Protein AF-A0A7S4PC38-F1 (afdb_monomer)

pLDDT: mean 86.16, std 15.21, range [41.81, 98.19]

Foldseek 3Di:
DDPDPPPPPPVVVVLVVVLVVLVVVLVVLVVVLVVLVVVLVVLVVVLVVCVVVVVVVVNVVSVVVNVVSVVSSVVSVVVSVVSVVVSVVSVVVVVVVVVVVVVVVVVVVVVVVVVVVVVVVVVVVD

Solvent-accessible surface area (backbone atoms only — not comparable to full-atom values): 6928 Å² total; per-residue (Å²): 144,80,96,67,90,75,86,65,76,46,66,67,56,54,52,53,48,52,54,50,51,52,55,49,50,52,52,49,44,52,52,50,37,54,49,44,54,50,50,47,56,51,50,54,53,51,35,54,51,32,54,76,72,67,37,62,73,57,30,58,51,50,52,54,51,45,53,52,43,51,52,49,42,50,49,38,53,52,49,48,54,51,54,52,50,53,52,49,55,52,52,48,51,54,51,51,52,50,49,53,55,51,50,54,52,49,52,53,50,51,52,53,50,50,59,47,50,55,51,54,54,54,66,74,75,107

Mean predicted aligned error: 9.72 Å

Nearest PDB structures (foldseek):
  6zw4-assembly1_E  TM=6.164E-01  e=4.174E+00  Nostoc punctiforme
  9eom-assembly1_A-2  TM=4.593E-01  e=2.845E+00  Synechocystis sp. PCC 6803
  6zvs-assembly1_A  TM=4.274E-01  e=2.845E+00  Nostoc punctiforme
  9eon-assembly1_A  TM=4.013E-01  e=3.446E+00  Synechocystis sp. PCC 6803

Sequence (126 aa):
MRIFGKKEQDIKEVAKQQGREIKKNEREIEREKMALQREERQLVIEIKKAAKEGQDKIVKTLAKQLVRVREQQNRMTSMKSQVQGVRNSMTLAASQQKMVQSMAGISKAMGKMNAQGEKEGFQRLS

Structure (mmCIF, N/CA/C/O backbone):
data_AF-A0A7S4PC38-F1
#
_entry.id   AF-A0A7S4PC38-F1
#
loop_
_atom_site.group_PDB
_atom_site.id
_atom_site.type_symbol
_atom_site.label_atom_id
_atom_site.label_alt_id
_atom_site.label_comp_id
_atom_site.label_asym_id
_atom_site.label_entity_id
_atom_site.label_seq_id
_atom_site.pdbx_PDB_ins_code
_atom_site.Cartn_x
_atom_site.Cartn_y
_atom_site.Cartn_z
_atom_site.occupancy
_atom_site.B_iso_or_equiv
_atom_site.auth_seq_id
_atom_site.auth_comp_id
_atom_site.auth_asym_id
_atom_site.auth_atom_id
_atom_site.pdbx_PDB_model_num
ATOM 1 N N . MET A 1 1 ? 0.241 -7.798 -51.936 1.00 49.44 1 MET A N 1
ATOM 2 C CA . MET A 1 1 ? 0.853 -8.525 -50.801 1.00 49.44 1 MET A CA 1
ATOM 3 C C . MET A 1 1 ? 1.977 -7.693 -50.185 1.00 49.44 1 MET A C 1
ATOM 5 O O . MET A 1 1 ? 3.070 -7.661 -50.727 1.00 49.44 1 MET A O 1
ATOM 9 N N . ARG A 1 2 ? 1.696 -6.979 -49.086 1.00 41.81 2 ARG A N 1
ATOM 10 C CA . ARG A 1 2 ? 2.672 -6.545 -48.062 1.00 41.81 2 ARG A CA 1
ATOM 11 C C . ARG A 1 2 ? 1.889 -6.018 -46.856 1.00 41.81 2 ARG A C 1
ATOM 13 O O . ARG A 1 2 ? 1.704 -4.827 -46.647 1.00 41.81 2 ARG A O 1
ATOM 20 N N . ILE A 1 3 ? 1.358 -6.970 -46.100 1.00 48.72 3 ILE A N 1
ATOM 21 C CA . ILE A 1 3 ? 0.690 -6.769 -44.814 1.00 48.72 3 ILE A CA 1
ATOM 22 C C . ILE A 1 3 ? 1.798 -6.580 -43.769 1.00 48.72 3 ILE A C 1
ATOM 24 O O . ILE A 1 3 ? 2.146 -7.514 -43.063 1.00 48.72 3 ILE A O 1
ATOM 28 N N . PHE A 1 4 ? 2.437 -5.409 -43.731 1.00 46.75 4 PHE A N 1
ATOM 29 C CA . PHE A 1 4 ? 3.473 -5.101 -42.726 1.00 46.75 4 PHE A CA 1
ATOM 30 C C . PHE A 1 4 ? 3.478 -3.626 -42.284 1.00 46.75 4 PHE A C 1
ATOM 32 O O . PHE A 1 4 ? 4.485 -3.124 -41.810 1.00 46.75 4 PHE A O 1
ATOM 39 N N . GLY A 1 5 ? 2.337 -2.935 -42.381 1.00 45.28 5 GLY A N 1
ATOM 40 C CA . GLY A 1 5 ? 2.175 -1.542 -41.927 1.00 45.28 5 GLY A CA 1
ATOM 41 C C . GLY A 1 5 ? 1.704 -1.366 -40.474 1.00 45.28 5 GLY A C 1
ATOM 42 O O . GLY A 1 5 ? 1.392 -0.253 -40.076 1.00 45.28 5 GL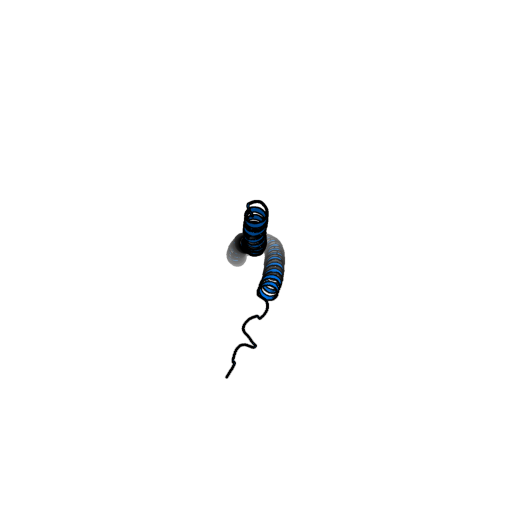Y A O 1
ATOM 43 N N . LYS A 1 6 ? 1.600 -2.445 -39.683 1.00 46.97 6 LYS A N 1
ATOM 44 C CA . LYS A 1 6 ? 1.124 -2.410 -38.279 1.00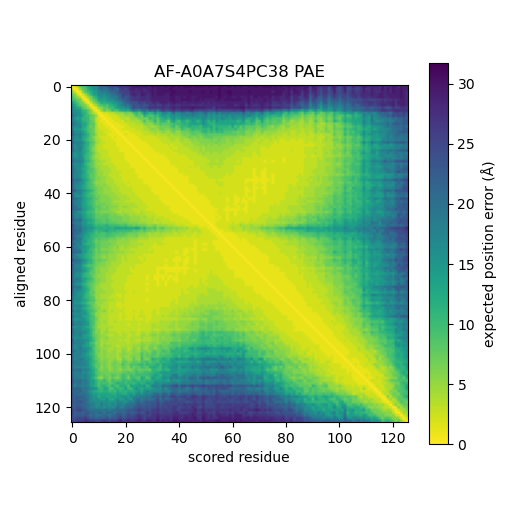 46.97 6 LYS A CA 1
ATOM 45 C C . LYS A 1 6 ? 2.101 -3.025 -37.265 1.00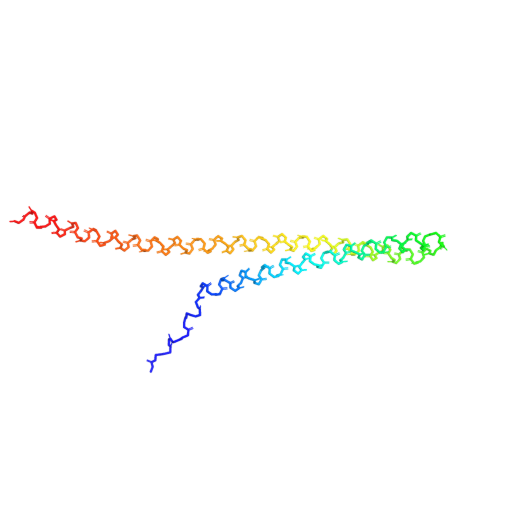 46.97 6 LYS A C 1
ATOM 47 O O . LYS A 1 6 ? 1.712 -3.300 -36.138 1.00 46.97 6 LYS A O 1
ATOM 52 N N . LYS A 1 7 ? 3.355 -3.295 -37.647 1.00 49.16 7 LYS A N 1
ATOM 53 C CA . LYS A 1 7 ? 4.267 -4.111 -36.817 1.00 49.16 7 LYS A CA 1
ATOM 54 C C . LYS A 1 7 ? 4.990 -3.349 -35.699 1.00 49.16 7 LYS A C 1
ATOM 56 O O . LYS A 1 7 ? 5.690 -3.968 -34.908 1.00 49.16 7 LYS A O 1
ATOM 61 N N . GLU A 1 8 ? 4.805 -2.039 -35.627 1.00 47.09 8 GLU A N 1
ATOM 62 C CA . GLU A 1 8 ? 5.551 -1.146 -34.745 1.00 47.09 8 GLU A CA 1
ATOM 63 C C . GLU A 1 8 ? 4.598 -0.067 -34.215 1.00 47.09 8 GLU A C 1
ATOM 65 O O . GLU A 1 8 ? 4.790 1.122 -34.429 1.00 47.09 8 GLU A O 1
ATOM 70 N N . GLN A 1 9 ? 3.512 -0.466 -33.538 1.00 48.59 9 GLN A N 1
ATOM 71 C CA . GLN A 1 9 ? 3.062 0.389 -32.437 1.00 48.59 9 GLN A CA 1
ATOM 72 C C . GLN A 1 9 ? 4.258 0.448 -31.487 1.00 48.59 9 GLN A C 1
ATOM 74 O O . GLN A 1 9 ? 4.640 -0.562 -30.896 1.00 48.59 9 GLN A O 1
ATOM 79 N N . ASP A 1 10 ? 4.934 1.590 -31.524 1.00 61.16 10 ASP A N 1
ATOM 80 C CA . ASP A 1 10 ? 6.275 1.835 -31.019 1.00 61.16 10 ASP A CA 1
ATOM 81 C C . ASP A 1 10 ? 6.424 1.226 -29.616 1.00 61.16 10 ASP A C 1
ATOM 83 O O . ASP A 1 10 ? 5.751 1.628 -28.668 1.00 61.16 10 ASP A O 1
ATOM 87 N N . ILE A 1 11 ? 7.288 0.218 -29.459 1.00 63.97 11 ILE A N 1
ATOM 88 C CA . ILE A 1 11 ? 7.520 -0.464 -28.169 1.00 63.97 11 ILE A CA 1
ATOM 89 C C . ILE A 1 11 ? 7.865 0.570 -27.079 1.00 63.97 11 ILE A C 1
ATOM 91 O O . ILE A 1 11 ? 7.549 0.384 -25.901 1.00 63.97 11 ILE A O 1
ATOM 95 N N . LYS A 1 12 ? 8.453 1.711 -27.472 1.00 72.06 12 LYS A N 1
ATOM 96 C CA . LYS A 1 12 ? 8.706 2.848 -26.583 1.00 72.06 12 LYS A CA 1
ATOM 97 C C . LYS A 1 12 ? 7.424 3.570 -26.167 1.00 72.06 12 LYS A C 1
ATOM 99 O O . LYS A 1 12 ? 7.342 4.010 -25.020 1.00 72.06 12 LYS A O 1
ATOM 104 N N . GLU A 1 13 ? 6.443 3.721 -27.051 1.00 75.38 13 GLU A N 1
ATOM 105 C CA . GLU A 1 13 ? 5.125 4.271 -26.718 1.00 75.38 13 GLU A CA 1
ATOM 106 C C . GLU A 1 13 ? 4.355 3.346 -25.781 1.00 75.38 13 GLU A C 1
ATOM 108 O O . GLU A 1 13 ? 3.854 3.821 -24.760 1.00 75.38 13 GLU A O 1
ATOM 113 N N . VAL A 1 14 ? 4.363 2.035 -26.044 1.00 75.06 14 VAL A N 1
ATOM 114 C CA . VAL A 1 14 ? 3.745 1.029 -25.165 1.00 75.06 14 VAL A CA 1
ATOM 115 C C . VAL A 1 14 ? 4.373 1.076 -23.767 1.00 75.06 14 VAL A C 1
ATOM 117 O O . VAL A 1 14 ? 3.657 1.199 -22.775 1.00 75.06 14 VAL A O 1
ATOM 120 N N . ALA A 1 15 ? 5.707 1.098 -23.666 1.00 78.50 15 ALA A N 1
ATOM 121 C CA . ALA A 1 15 ? 6.405 1.204 -22.381 1.00 78.50 15 ALA A CA 1
ATOM 122 C C . ALA A 1 15 ? 6.120 2.535 -21.650 1.00 78.50 15 ALA A C 1
ATOM 124 O O . ALA A 1 15 ? 5.950 2.566 -20.428 1.00 78.50 15 ALA A O 1
ATOM 125 N N . LYS A 1 16 ? 6.031 3.658 -22.380 1.00 83.12 16 LYS A N 1
ATOM 126 C CA . LYS A 1 16 ? 5.645 4.963 -21.809 1.00 83.12 16 LYS A CA 1
ATOM 127 C C . LYS A 1 16 ? 4.196 4.974 -21.325 1.00 83.12 16 LYS A C 1
ATOM 129 O O . LYS A 1 16 ? 3.899 5.631 -20.326 1.00 83.12 16 LYS A O 1
ATOM 134 N N . GLN A 1 17 ? 3.287 4.315 -22.037 1.00 85.44 17 GLN A N 1
ATOM 135 C CA . GLN A 1 17 ? 1.884 4.215 -21.653 1.00 85.44 17 GLN A CA 1
ATOM 136 C C . GLN A 1 17 ? 1.725 3.345 -20.405 1.00 85.44 17 GLN A C 1
ATOM 138 O O . GLN A 1 17 ? 1.189 3.830 -19.410 1.00 85.44 17 GLN A O 1
ATOM 143 N N . GLN A 1 18 ? 2.327 2.155 -20.389 1.00 83.81 18 GLN A N 1
ATOM 144 C CA . GLN A 1 18 ? 2.362 1.280 -19.214 1.00 83.81 18 GLN A CA 1
ATOM 145 C C . GLN A 1 18 ? 2.982 1.985 -17.999 1.00 83.81 18 GLN A C 1
ATOM 147 O O . GLN A 1 18 ? 2.453 1.919 -16.893 1.00 83.81 18 GLN A O 1
ATOM 152 N N . GLY A 1 19 ? 4.055 2.763 -18.189 1.00 86.94 19 GLY A N 1
ATOM 153 C CA . GLY A 1 19 ? 4.654 3.567 -17.116 1.00 86.94 19 GLY A CA 1
ATOM 154 C C . GLY A 1 19 ? 3.720 4.632 -16.537 1.00 86.94 19 GLY A C 1
ATOM 155 O O . GLY A 1 19 ? 3.788 4.932 -15.342 1.00 86.94 19 GLY A O 1
ATOM 156 N N . ARG A 1 20 ? 2.838 5.209 -17.359 1.00 90.88 20 ARG A N 1
ATOM 157 C CA . ARG A 1 20 ? 1.819 6.167 -16.908 1.00 90.88 20 ARG A CA 1
ATOM 158 C C . ARG A 1 20 ? 0.670 5.471 -16.186 1.00 90.88 20 ARG A C 1
ATOM 160 O O . ARG A 1 20 ? 0.241 5.976 -15.150 1.00 90.88 20 ARG A O 1
ATOM 167 N N . GLU A 1 21 ? 0.226 4.327 -16.691 1.00 90.88 21 GLU A N 1
ATOM 168 C CA . GLU A 1 21 ? -0.817 3.501 -16.075 1.00 90.88 21 GLU A CA 1
ATOM 169 C C . GLU A 1 21 ? -0.381 2.985 -14.702 1.00 90.88 21 GLU A C 1
ATOM 171 O O . GLU A 1 21 ? -1.082 3.210 -13.723 1.00 90.88 21 GLU A O 1
ATOM 176 N N . ILE A 1 22 ? 0.833 2.441 -14.578 1.00 92.31 22 ILE A N 1
ATOM 177 C CA . ILE A 1 22 ? 1.391 2.009 -13.288 1.00 92.31 22 ILE A CA 1
ATOM 178 C C . ILE A 1 22 ? 1.418 3.166 -12.281 1.00 92.31 22 ILE A C 1
ATOM 180 O O . ILE A 1 22 ? 0.943 3.017 -11.159 1.00 92.31 22 ILE A O 1
ATOM 184 N N . LYS A 1 23 ? 1.896 4.355 -12.676 1.00 92.00 23 LYS A N 1
ATOM 185 C CA . LYS A 1 23 ? 1.888 5.545 -11.801 1.00 92.00 23 LYS A CA 1
ATOM 186 C C . LYS A 1 23 ? 0.477 5.991 -11.413 1.00 92.00 23 LYS A C 1
ATOM 188 O O . LYS A 1 23 ? 0.283 6.540 -10.329 1.00 92.00 23 LYS A O 1
ATOM 193 N N . LYS A 1 24 ? -0.497 5.845 -12.314 1.00 94.88 24 LYS A N 1
ATOM 194 C CA . LYS A 1 24 ? -1.902 6.150 -12.030 1.00 94.88 24 LYS A CA 1
ATOM 195 C C . LYS A 1 24 ? -2.444 5.171 -10.986 1.00 94.88 24 LYS A C 1
ATOM 197 O O . LYS A 1 24 ? -2.964 5.638 -9.975 1.00 94.88 24 LYS A O 1
ATOM 202 N N . ASN A 1 25 ? -2.202 3.878 -11.173 1.00 93.06 25 ASN A N 1
ATOM 203 C CA . ASN A 1 25 ? -2.615 2.817 -10.258 1.00 93.06 25 ASN A CA 1
ATOM 204 C C . ASN A 1 25 ? -1.960 2.975 -8.874 1.00 93.06 25 ASN A C 1
ATOM 206 O O . ASN A 1 25 ? -2.651 2.889 -7.866 1.00 93.06 25 ASN A O 1
ATOM 210 N N . GLU A 1 26 ? -0.664 3.313 -8.799 1.00 93.44 26 GLU A N 1
ATOM 211 C CA . GLU A 1 26 ? 0.019 3.625 -7.527 1.00 93.44 26 GLU A CA 1
ATOM 212 C C . GLU A 1 26 ? -0.707 4.738 -6.749 1.00 93.44 26 GLU A C 1
ATOM 214 O O . GLU A 1 26 ? -0.908 4.630 -5.540 1.00 93.44 26 GLU A O 1
ATOM 219 N N . ARG A 1 27 ? -1.135 5.807 -7.436 1.00 95.19 27 ARG A N 1
ATOM 220 C CA . ARG A 1 27 ? -1.877 6.915 -6.809 1.00 95.19 27 ARG A CA 1
ATOM 221 C C . ARG A 1 27 ? -3.305 6.541 -6.433 1.00 95.19 27 ARG A C 1
ATOM 223 O O . ARG A 1 27 ? -3.856 7.124 -5.505 1.00 95.19 27 ARG A O 1
ATOM 230 N N . GLU A 1 28 ? -3.940 5.645 -7.176 1.00 96.00 28 GLU A N 1
ATOM 231 C CA . GLU A 1 28 ? -5.276 5.140 -6.849 1.00 96.00 28 GLU A CA 1
ATOM 232 C C . GLU A 1 28 ? -5.240 4.295 -5.580 1.00 96.00 28 GLU A C 1
ATOM 234 O O . GLU A 1 28 ? -5.994 4.597 -4.659 1.00 96.00 28 GLU A O 1
ATOM 239 N N . ILE A 1 29 ? -4.272 3.382 -5.465 1.00 96.19 29 ILE A N 1
ATOM 240 C CA . ILE A 1 29 ? -4.046 2.578 -4.254 1.00 96.19 29 ILE A CA 1
ATOM 241 C C . ILE A 1 29 ? -3.807 3.475 -3.032 1.00 96.19 29 ILE A C 1
ATOM 243 O O . ILE A 1 29 ? -4.384 3.255 -1.968 1.00 96.19 29 ILE A O 1
ATOM 247 N N . GLU A 1 30 ? -2.986 4.521 -3.166 1.00 95.19 30 GLU A N 1
ATOM 248 C CA . GLU A 1 30 ? -2.752 5.472 -2.071 1.00 95.19 30 GLU A CA 1
ATOM 249 C C . GLU A 1 30 ? -4.017 6.241 -1.674 1.00 95.19 30 GLU A C 1
ATOM 251 O O . GLU A 1 30 ? -4.294 6.419 -0.486 1.00 95.19 30 GLU A O 1
ATOM 256 N N . ARG A 1 31 ? -4.817 6.679 -2.653 1.00 97.38 31 ARG A N 1
ATOM 257 C CA . ARG A 1 31 ? -6.090 7.361 -2.385 1.00 97.38 31 ARG A CA 1
ATOM 258 C C . ARG A 1 31 ? -7.082 6.447 -1.674 1.00 97.38 31 ARG A C 1
ATOM 260 O O . ARG A 1 31 ? -7.707 6.882 -0.709 1.00 97.38 31 ARG A O 1
ATOM 267 N N . GLU A 1 32 ? -7.186 5.196 -2.104 1.00 96.88 32 GLU A N 1
ATOM 268 C CA . GLU A 1 32 ? -8.057 4.198 -1.486 1.00 96.88 32 GLU A CA 1
ATOM 269 C C . GLU A 1 32 ? -7.607 3.866 -0.058 1.00 96.88 32 GLU A C 1
ATOM 271 O O . GLU A 1 32 ? -8.412 3.903 0.872 1.00 96.88 32 GLU A O 1
ATOM 276 N N . LYS A 1 33 ? -6.301 3.677 0.166 1.00 96.88 33 LYS A N 1
ATOM 277 C CA . LYS A 1 33 ? -5.744 3.500 1.514 1.00 96.88 33 LYS A CA 1
ATOM 278 C C . LYS A 1 33 ? -6.076 4.680 2.432 1.00 96.88 33 LYS A C 1
ATOM 280 O O . LYS A 1 33 ? -6.470 4.469 3.577 1.00 96.88 33 LYS A O 1
ATOM 285 N N . MET A 1 34 ? -5.950 5.918 1.949 1.00 97.38 34 MET A N 1
ATOM 286 C CA . MET A 1 34 ? -6.319 7.105 2.730 1.00 97.38 34 MET A CA 1
ATOM 287 C C . MET A 1 34 ? -7.819 7.161 3.048 1.00 97.38 34 MET A C 1
ATOM 289 O O . MET A 1 34 ? -8.190 7.625 4.129 1.00 97.38 34 MET A O 1
ATOM 293 N N . ALA A 1 35 ? -8.682 6.702 2.138 1.00 97.75 35 ALA A N 1
ATOM 294 C CA . ALA A 1 35 ? -10.117 6.598 2.387 1.00 97.75 35 ALA A CA 1
ATOM 295 C C . ALA A 1 35 ? -10.414 5.568 3.490 1.00 97.75 35 ALA A C 1
ATOM 297 O O . ALA A 1 35 ? -11.085 5.903 4.465 1.00 97.75 35 ALA A O 1
ATOM 298 N N . LEU A 1 3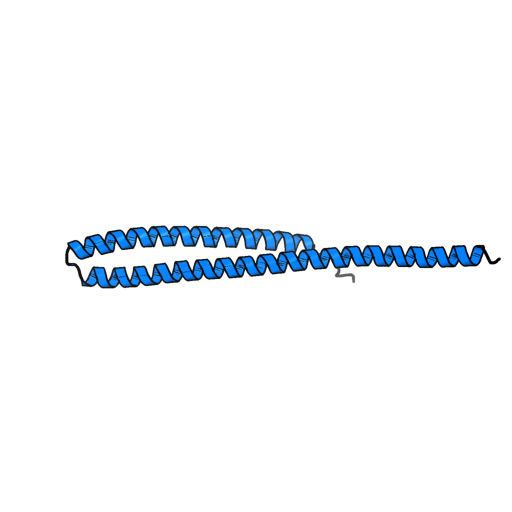6 ? -9.805 4.380 3.416 1.00 98.00 36 LEU A N 1
ATOM 299 C CA . LEU A 1 36 ? -9.926 3.337 4.442 1.00 98.00 36 LEU A CA 1
ATOM 300 C C . LEU A 1 36 ? -9.406 3.793 5.815 1.00 98.00 36 LEU A C 1
ATOM 302 O O . LEU A 1 36 ? -9.972 3.439 6.845 1.00 98.00 36 LEU A O 1
ATOM 306 N N . GLN A 1 37 ? -8.357 4.617 5.861 1.00 97.38 37 GLN A N 1
ATOM 307 C CA . GLN A 1 37 ? -7.871 5.213 7.113 1.00 97.38 37 GLN A CA 1
ATOM 308 C C . GLN A 1 37 ? -8.856 6.218 7.721 1.00 97.38 37 GLN A C 1
ATOM 310 O O . GLN A 1 37 ? -8.914 6.373 8.942 1.00 97.38 37 GLN A O 1
ATOM 315 N N . ARG A 1 38 ? -9.613 6.946 6.891 1.00 97.94 38 ARG A N 1
ATOM 316 C CA . ARG A 1 38 ? -10.684 7.834 7.372 1.00 97.94 38 ARG A CA 1
ATOM 317 C C . ARG A 1 38 ? -11.847 7.014 7.921 1.00 97.94 38 ARG A C 1
ATOM 319 O O . ARG A 1 38 ? -12.320 7.330 9.009 1.00 97.94 38 ARG A O 1
ATOM 326 N N . GLU A 1 39 ? -12.241 5.956 7.215 1.00 97.50 39 GLU A N 1
ATOM 327 C CA . GLU A 1 39 ? -13.272 5.020 7.674 1.00 97.50 39 GLU A CA 1
ATOM 328 C C . GLU A 1 39 ? -12.879 4.364 9.003 1.00 97.50 39 GLU A C 1
ATOM 330 O O . GLU A 1 39 ? -13.676 4.351 9.935 1.00 97.50 39 GLU A O 1
ATOM 335 N N . GLU A 1 40 ? -11.628 3.915 9.151 1.00 97.69 40 GLU A N 1
ATOM 336 C CA . GLU A 1 40 ? -11.127 3.360 10.413 1.00 97.69 40 GLU A CA 1
ATOM 337 C C . GLU A 1 40 ? -11.305 4.342 11.578 1.00 97.69 40 GLU A C 1
ATOM 339 O O . GLU A 1 40 ? -11.806 3.969 12.640 1.00 97.69 40 GLU A O 1
ATOM 344 N N . ARG A 1 41 ? -10.919 5.610 11.386 1.00 97.88 41 ARG A N 1
ATOM 345 C CA . ARG A 1 41 ? -11.072 6.641 12.423 1.00 97.88 41 ARG A CA 1
ATOM 346 C C . ARG A 1 41 ? -12.536 6.851 12.799 1.00 97.88 41 ARG A C 1
ATOM 348 O O . ARG A 1 41 ? -12.834 6.968 13.986 1.00 97.88 41 ARG A O 1
ATOM 355 N N . GLN A 1 42 ? -13.427 6.867 11.812 1.00 97.50 42 GLN A N 1
ATOM 356 C CA . GLN A 1 42 ? -14.861 7.019 12.036 1.00 97.50 42 GLN A CA 1
ATOM 357 C C . GLN A 1 42 ? -15.438 5.824 12.812 1.00 97.50 42 GLN A C 1
ATOM 359 O O . GLN A 1 42 ? -16.089 6.015 13.838 1.00 97.50 42 GLN A O 1
ATOM 364 N N . LEU A 1 43 ? -15.096 4.597 12.408 1.00 97.81 43 LEU A N 1
ATOM 365 C CA . LEU A 1 43 ? -15.503 3.374 13.103 1.00 97.81 43 LEU A CA 1
ATOM 366 C C . LEU A 1 43 ? -15.029 3.352 14.558 1.00 97.81 43 LEU A C 1
ATOM 368 O O . LEU A 1 43 ? -15.781 2.962 15.444 1.00 97.81 43 LEU A O 1
ATOM 372 N N . VAL A 1 44 ? -13.805 3.808 14.845 1.00 97.75 44 VAL A N 1
ATOM 373 C CA . VAL A 1 44 ? -13.303 3.896 16.227 1.00 97.75 44 VAL A CA 1
ATOM 374 C C . VAL A 1 44 ? -14.142 4.857 17.075 1.00 97.75 44 VAL A C 1
ATOM 376 O O . VAL A 1 44 ? -14.402 4.566 18.245 1.00 97.75 44 VAL A O 1
ATOM 379 N N . ILE A 1 45 ? -14.567 5.993 16.517 1.00 98.00 45 ILE A N 1
ATO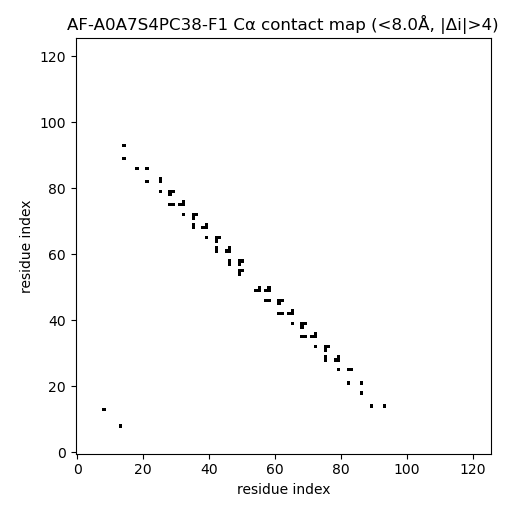M 380 C CA . ILE A 1 45 ? -15.430 6.955 17.218 1.00 98.00 45 ILE A CA 1
ATOM 381 C C . ILE A 1 45 ? -16.798 6.325 17.504 1.00 98.00 45 ILE A C 1
ATOM 383 O O . ILE A 1 45 ? -17.275 6.383 18.638 1.00 98.00 45 ILE A O 1
ATOM 387 N N . GLU A 1 46 ? -17.397 5.678 16.508 1.00 96.69 46 GLU A N 1
ATOM 388 C CA . GLU A 1 46 ? -18.705 5.028 16.632 1.00 96.69 46 GLU A CA 1
ATOM 389 C C . GLU A 1 46 ? -18.686 3.868 17.627 1.00 96.69 46 GLU A C 1
ATOM 391 O O . GLU A 1 46 ? -19.564 3.785 18.483 1.00 96.69 46 GLU A O 1
ATOM 396 N N . ILE A 1 47 ? -17.642 3.032 17.602 1.00 97.56 47 ILE A N 1
ATOM 397 C CA . ILE A 1 47 ? -17.440 1.953 18.580 1.00 97.56 47 ILE A CA 1
ATOM 398 C C . ILE A 1 47 ? -17.372 2.524 19.997 1.00 97.56 47 ILE A C 1
ATOM 400 O O . ILE A 1 47 ? -18.035 2.011 20.898 1.00 97.56 47 ILE A O 1
ATOM 404 N N . LYS A 1 48 ? -16.601 3.599 20.211 1.00 97.31 48 LYS A N 1
ATOM 405 C CA . LYS A 1 48 ? -16.493 4.247 21.528 1.00 97.31 48 LYS A CA 1
ATOM 406 C C . LYS A 1 48 ? -17.830 4.817 21.995 1.00 97.31 48 LYS A C 1
ATOM 408 O O . LYS A 1 48 ? -18.128 4.745 23.185 1.00 97.31 48 LYS A O 1
ATOM 413 N N . LYS A 1 49 ? -18.620 5.389 21.084 1.00 97.56 49 LYS A N 1
ATOM 414 C CA . LYS A 1 49 ? -19.955 5.913 21.391 1.00 97.56 49 LYS A CA 1
ATOM 415 C C . LYS A 1 49 ? -20.916 4.782 21.773 1.00 97.56 49 LYS A C 1
ATOM 417 O O . LYS A 1 49 ? -21.465 4.812 22.868 1.00 97.56 49 LYS A O 1
ATOM 422 N N . ALA A 1 50 ? -21.029 3.751 20.937 1.00 95.88 50 ALA A N 1
ATOM 423 C CA . ALA A 1 50 ? -21.896 2.599 21.182 1.00 95.88 50 ALA A CA 1
ATOM 424 C C . ALA A 1 50 ? -21.523 1.844 22.472 1.00 95.88 50 ALA A C 1
ATOM 426 O O . ALA A 1 50 ? -22.403 1.371 23.188 1.00 95.88 50 ALA A O 1
ATOM 427 N N . ALA A 1 51 ? -20.228 1.775 22.804 1.00 96.44 51 ALA A N 1
ATOM 428 C CA . ALA A 1 51 ? -19.756 1.177 24.051 1.00 96.44 51 ALA A CA 1
ATOM 429 C C . ALA A 1 51 ? -20.196 1.972 25.290 1.00 96.44 51 ALA A C 1
ATOM 431 O O . ALA A 1 51 ? -20.608 1.375 26.279 1.00 96.44 51 ALA A O 1
ATOM 432 N N . LYS A 1 52 ? -20.163 3.313 25.238 1.00 96.94 52 LYS A N 1
ATOM 433 C CA . LYS A 1 52 ? -20.676 4.166 26.327 1.00 96.94 52 LYS A CA 1
ATOM 434 C C . LYS A 1 52 ? -22.187 4.027 26.517 1.00 96.94 52 LYS A C 1
ATOM 436 O O . LYS A 1 52 ? -22.668 4.149 27.635 1.00 96.94 52 LYS A O 1
ATOM 441 N N . GLU A 1 53 ? -22.913 3.771 25.434 1.00 96.12 53 GLU A N 1
ATOM 442 C CA . GLU A 1 53 ? -24.365 3.560 25.434 1.00 96.12 53 GLU A CA 1
ATOM 443 C C . GLU A 1 53 ? -24.765 2.118 25.812 1.00 96.12 53 GLU A C 1
ATOM 445 O O . GLU A 1 53 ? -25.953 1.808 25.849 1.00 96.12 53 GLU A O 1
ATOM 450 N N . GLY A 1 54 ? -23.804 1.221 26.082 1.00 94.88 54 GLY A N 1
ATOM 451 C CA . GLY A 1 54 ? -24.068 -0.174 26.466 1.00 94.88 54 GLY A CA 1
ATOM 452 C C . GLY A 1 54 ? -24.609 -1.054 25.331 1.00 94.88 54 GLY A C 1
ATOM 453 O O . GLY A 1 54 ? -25.211 -2.100 25.572 1.00 94.88 54 GLY A O 1
ATOM 454 N N . GLN A 1 55 ? -24.428 -0.645 24.072 1.00 95.56 55 GLN A N 1
ATOM 455 C CA . GLN A 1 55 ? -24.974 -1.338 22.902 1.00 95.56 55 GLN A CA 1
ATOM 456 C C . GLN A 1 55 ? -24.040 -2.455 22.401 1.00 95.56 55 GLN A C 1
ATOM 458 O O . GLN A 1 55 ? -23.513 -2.413 21.286 1.00 95.56 55 GLN A O 1
ATOM 463 N N . ASP A 1 56 ? -23.863 -3.508 23.200 1.00 94.69 56 ASP A N 1
ATOM 464 C CA . ASP A 1 56 ? -22.878 -4.577 22.958 1.00 94.69 56 ASP A CA 1
ATOM 465 C C . ASP A 1 56 ? -22.996 -5.277 21.594 1.00 94.69 56 ASP A C 1
ATOM 467 O O . ASP A 1 56 ? -21.991 -5.643 20.977 1.00 94.69 56 ASP A O 1
ATOM 471 N N . LYS A 1 57 ? -24.219 -5.472 21.084 1.00 96.12 57 LYS A N 1
ATOM 472 C CA . LYS A 1 57 ? -24.437 -6.080 19.756 1.00 96.12 57 LYS A CA 1
ATOM 473 C C . LYS A 1 57 ? -23.889 -5.197 18.627 1.00 96.12 57 LYS A C 1
ATOM 475 O O . LYS A 1 57 ? -23.319 -5.716 17.663 1.00 96.12 57 LYS A O 1
ATOM 480 N N . ILE A 1 58 ? -24.033 -3.880 18.762 1.00 95.06 58 ILE A N 1
ATOM 481 C CA . ILE A 1 58 ? -23.548 -2.896 17.789 1.00 95.06 58 ILE A CA 1
ATOM 482 C C . ILE A 1 58 ? -22.025 -2.819 17.871 1.00 95.06 58 ILE A C 1
ATOM 484 O O . ILE A 1 58 ? -21.356 -2.968 16.850 1.00 95.06 58 ILE A O 1
ATOM 488 N N . VAL A 1 59 ? -21.471 -2.736 19.085 1.00 97.31 59 VAL A N 1
ATOM 489 C CA . VAL A 1 59 ? -20.019 -2.761 19.323 1.00 97.31 59 VAL A CA 1
ATOM 490 C C . VAL A 1 59 ? -19.369 -3.986 18.676 1.00 97.31 59 VAL A C 1
ATOM 492 O O . VAL A 1 59 ? -18.397 -3.843 17.936 1.00 97.31 59 VAL A O 1
ATOM 495 N N . LYS A 1 60 ? -19.926 -5.189 18.876 1.00 97.31 60 LYS A N 1
ATOM 496 C CA . LYS A 1 60 ? -19.408 -6.428 18.263 1.00 97.31 60 LYS A CA 1
ATOM 497 C C . LYS A 1 60 ? -19.425 -6.388 16.734 1.00 97.31 60 LYS A C 1
ATOM 499 O O . LYS A 1 60 ? -18.517 -6.927 16.101 1.00 97.31 60 LYS A O 1
ATOM 504 N N . THR A 1 61 ? -20.445 -5.784 16.134 1.00 97.56 61 THR A N 1
ATOM 505 C CA . THR A 1 61 ? -20.574 -5.699 14.672 1.00 97.56 61 THR A CA 1
ATOM 506 C C . THR A 1 61 ? -19.581 -4.696 14.091 1.00 97.56 61 THR A C 1
ATOM 508 O O . THR A 1 61 ? -18.821 -5.042 13.185 1.00 97.56 61 THR A O 1
ATOM 511 N N . LEU A 1 62 ? -19.504 -3.498 14.674 1.00 97.00 62 LEU A N 1
ATOM 512 C CA . LEU A 1 62 ? -18.566 -2.456 14.259 1.00 97.00 62 LEU A CA 1
ATOM 513 C C . LEU A 1 62 ? -17.106 -2.875 14.482 1.00 97.00 62 LEU A C 1
ATOM 515 O O . LEU A 1 62 ? -16.255 -2.621 13.636 1.00 97.00 62 LEU A O 1
ATOM 519 N N . ALA A 1 63 ? -16.805 -3.595 15.567 1.00 97.25 63 ALA A N 1
ATOM 520 C CA . ALA A 1 63 ? -15.465 -4.126 15.816 1.00 97.25 63 ALA A CA 1
ATOM 521 C C . ALA A 1 63 ? -15.023 -5.126 14.732 1.00 97.25 63 ALA A C 1
ATOM 523 O O . ALA A 1 63 ? -13.875 -5.093 14.289 1.00 97.25 63 ALA A O 1
ATOM 524 N N . LYS A 1 64 ? -15.932 -5.984 14.246 1.00 98.00 64 LYS A N 1
ATOM 525 C CA . LYS A 1 64 ? -15.642 -6.871 13.106 1.00 98.00 64 LYS A CA 1
ATOM 526 C C . LYS A 1 64 ? -15.374 -6.074 11.830 1.00 98.00 64 LYS A C 1
ATOM 528 O O . LYS A 1 64 ? -14.462 -6.423 11.083 1.00 98.00 64 LYS A O 1
ATOM 533 N N . GLN A 1 65 ? -16.142 -5.014 11.580 1.00 97.62 65 GLN A N 1
ATOM 534 C CA . GLN A 1 65 ? -15.907 -4.126 10.439 1.00 97.62 65 GLN A CA 1
ATOM 535 C C . GLN A 1 65 ? -14.543 -3.432 10.542 1.00 97.62 65 GLN A C 1
ATOM 537 O O . GLN A 1 65 ? -13.790 -3.435 9.572 1.00 97.62 65 GLN A O 1
ATOM 542 N N . LEU A 1 66 ? -14.173 -2.943 11.728 1.00 98.00 66 LEU A N 1
ATOM 543 C CA . LEU A 1 66 ? -12.874 -2.322 11.988 1.00 98.00 66 LEU A CA 1
ATOM 544 C C . LEU A 1 66 ? -11.705 -3.250 11.624 1.00 98.00 66 LEU A C 1
ATOM 546 O O . LEU A 1 66 ? -10.761 -2.823 10.960 1.00 98.00 66 LEU A O 1
ATOM 550 N N . VAL A 1 67 ? -11.770 -4.526 12.023 1.00 98.06 67 VAL A N 1
ATOM 551 C CA . VAL A 1 67 ? -10.735 -5.516 11.678 1.00 98.06 67 VAL A CA 1
ATOM 552 C C . VAL A 1 67 ? -10.635 -5.700 10.162 1.00 98.06 67 VAL A C 1
ATOM 554 O O . VAL A 1 67 ? -9.534 -5.660 9.616 1.00 98.06 67 VAL A O 1
ATOM 557 N N . ARG A 1 68 ? -11.768 -5.810 9.456 1.00 98.06 68 ARG A N 1
ATOM 558 C CA . ARG A 1 68 ? -11.781 -5.935 7.987 1.00 98.06 68 ARG A CA 1
ATOM 559 C C . ARG A 1 68 ? -11.164 -4.722 7.293 1.00 98.06 68 ARG A C 1
ATOM 561 O O . ARG A 1 68 ? -10.394 -4.903 6.351 1.00 98.06 68 ARG A O 1
ATOM 568 N N . VAL A 1 69 ? -11.458 -3.508 7.765 1.00 98.19 69 VAL A N 1
ATOM 569 C CA . VAL A 1 69 ? -10.872 -2.268 7.227 1.00 98.19 69 VAL A CA 1
ATOM 570 C C . VAL A 1 69 ? -9.356 -2.257 7.432 1.00 98.19 69 VAL A C 1
ATOM 572 O O . VAL A 1 69 ? -8.612 -1.957 6.500 1.00 98.19 69 VAL A O 1
ATOM 575 N N . ARG A 1 70 ? -8.863 -2.667 8.607 1.00 97.88 70 ARG A N 1
ATOM 576 C CA . ARG A 1 70 ? -7.415 -2.792 8.865 1.00 97.88 70 ARG A CA 1
ATOM 577 C C . ARG A 1 70 ? -6.743 -3.803 7.943 1.00 97.88 70 ARG A C 1
ATOM 579 O O . ARG A 1 70 ? -5.689 -3.521 7.377 1.00 97.88 70 ARG A O 1
ATOM 586 N N . GLU A 1 71 ? -7.363 -4.960 7.734 1.00 98.00 71 GLU A N 1
ATOM 587 C CA . GLU A 1 71 ? -6.864 -5.937 6.765 1.00 98.00 71 GLU A CA 1
ATOM 588 C C . GLU A 1 71 ? -6.850 -5.379 5.338 1.00 98.00 71 GLU A C 1
ATOM 590 O O . GLU A 1 71 ? -5.904 -5.626 4.594 1.00 98.00 7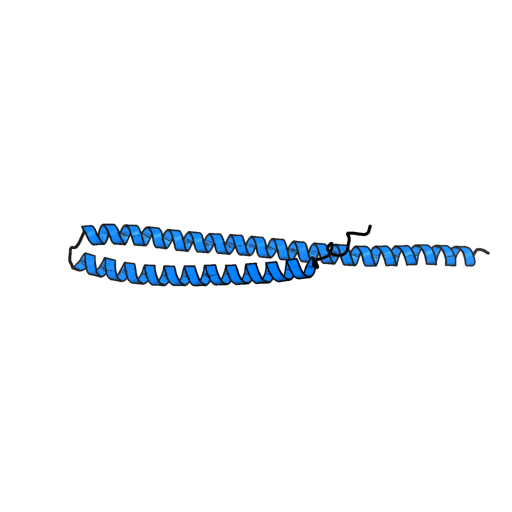1 GLU A O 1
ATOM 595 N N . GLN A 1 72 ? -7.874 -4.618 4.936 1.00 97.62 72 GLN A N 1
ATOM 596 C CA . GLN A 1 72 ? -7.901 -3.957 3.629 1.00 97.62 72 GLN A CA 1
ATOM 597 C C . GLN A 1 72 ? -6.777 -2.923 3.493 1.00 97.62 72 GLN A C 1
ATOM 599 O O . GLN A 1 72 ? -6.095 -2.922 2.472 1.00 97.62 72 GLN A O 1
ATOM 604 N N . GLN A 1 73 ? -6.494 -2.116 4.521 1.00 97.50 73 GLN A N 1
ATOM 605 C CA . GLN A 1 73 ? -5.345 -1.198 4.510 1.00 97.50 73 GLN A CA 1
ATOM 606 C C . GLN A 1 73 ? -4.004 -1.935 4.357 1.00 97.50 73 GLN A C 1
ATOM 608 O O . GLN A 1 73 ? -3.115 -1.476 3.626 1.00 97.50 73 GLN A O 1
ATOM 613 N N . ASN A 1 74 ? -3.854 -3.090 5.013 1.00 97.19 74 ASN A N 1
ATOM 614 C CA . ASN A 1 74 ? -2.673 -3.939 4.866 1.00 97.19 74 ASN A CA 1
ATOM 615 C C . ASN A 1 74 ? -2.572 -4.498 3.443 1.00 97.19 74 ASN A C 1
ATOM 617 O O . ASN A 1 74 ? -1.521 -4.365 2.818 1.00 97.19 74 ASN A O 1
ATOM 621 N N . ARG A 1 75 ? -3.677 -5.019 2.890 1.00 97.25 75 ARG A N 1
ATOM 622 C CA . ARG A 1 75 ? -3.757 -5.472 1.490 1.00 97.25 75 ARG A CA 1
ATOM 623 C C . ARG A 1 75 ? -3.366 -4.361 0.514 1.00 97.25 75 ARG A C 1
ATOM 625 O O . ARG A 1 75 ? -2.537 -4.607 -0.354 1.00 97.25 75 ARG A O 1
ATOM 632 N N . MET A 1 76 ? -3.865 -3.136 0.697 1.00 96.69 76 MET A N 1
ATOM 633 C CA . MET A 1 76 ? -3.484 -1.983 -0.134 1.00 96.69 76 MET A CA 1
ATOM 634 C C . MET A 1 76 ? -1.988 -1.670 -0.042 1.00 96.69 76 MET A C 1
ATOM 636 O O . MET A 1 76 ? -1.347 -1.365 -1.045 1.00 96.69 76 MET A O 1
ATOM 640 N N . THR A 1 77 ? -1.403 -1.788 1.150 1.00 95.94 77 THR A N 1
ATOM 641 C CA . THR A 1 77 ? 0.039 -1.585 1.342 1.00 95.94 77 THR A CA 1
ATOM 642 C C . THR A 1 77 ? 0.854 -2.666 0.625 1.00 95.94 77 THR A C 1
ATOM 644 O O . THR A 1 77 ? 1.817 -2.339 -0.066 1.00 95.94 77 THR A O 1
ATOM 647 N N . SER A 1 78 ? 0.445 -3.934 0.707 1.00 96.75 78 SER A N 1
ATOM 648 C CA . SER A 1 78 ? 1.068 -5.028 -0.048 1.00 96.75 78 SER A CA 1
ATOM 649 C C . SER A 1 78 ? 0.921 -4.844 -1.561 1.00 96.75 78 SER A C 1
ATOM 651 O O . SER A 1 78 ? 1.903 -4.992 -2.288 1.00 96.75 78 SER A O 1
ATOM 653 N N . MET A 1 79 ? -0.267 -4.460 -2.036 1.00 96.25 79 MET A N 1
ATOM 654 C CA . MET A 1 79 ? -0.522 -4.174 -3.452 1.00 96.25 79 MET A CA 1
ATOM 655 C C . MET A 1 79 ? 0.360 -3.037 -3.964 1.00 96.25 79 MET A C 1
ATOM 657 O O . MET A 1 79 ? 0.936 -3.150 -5.045 1.00 96.25 79 MET A O 1
ATOM 661 N N . LYS A 1 80 ? 0.545 -1.968 -3.179 1.00 94.81 80 LYS A N 1
ATOM 662 C CA . LYS A 1 80 ? 1.479 -0.890 -3.523 1.00 94.81 80 LYS A CA 1
ATOM 663 C C . LYS A 1 80 ? 2.894 -1.429 -3.737 1.00 94.81 80 LYS A C 1
ATOM 665 O O . LYS A 1 80 ? 3.503 -1.125 -4.759 1.00 94.81 80 LYS A O 1
ATOM 670 N N . SER A 1 81 ? 3.402 -2.243 -2.810 1.00 95.38 81 SER A N 1
ATOM 671 C CA . SER A 1 81 ? 4.739 -2.841 -2.924 1.00 95.38 81 SER A CA 1
ATOM 672 C C . SER A 1 81 ? 4.871 -3.730 -4.165 1.00 95.38 81 SER A C 1
ATOM 674 O O . SER A 1 81 ? 5.890 -3.683 -4.850 1.00 95.38 81 SER A O 1
ATOM 676 N N . GLN A 1 82 ? 3.831 -4.499 -4.501 1.00 94.88 82 GLN A N 1
ATOM 677 C CA . GLN A 1 82 ? 3.803 -5.318 -5.718 1.00 94.88 82 GLN A CA 1
ATOM 678 C C . GLN A 1 82 ? 3.865 -4.456 -6.985 1.00 94.88 82 GLN A C 1
ATOM 680 O O . GLN A 1 82 ? 4.689 -4.713 -7.863 1.00 94.88 82 GLN A O 1
ATOM 685 N N . VAL A 1 83 ? 3.051 -3.399 -7.068 1.00 94.06 83 VAL A N 1
ATOM 686 C CA . VAL A 1 83 ? 3.047 -2.470 -8.211 1.00 94.06 83 VAL A CA 1
ATOM 687 C C . VAL A 1 83 ? 4.394 -1.752 -8.348 1.00 94.06 83 VAL A C 1
ATOM 689 O O . VAL A 1 83 ? 4.917 -1.635 -9.458 1.00 94.06 83 VAL A O 1
ATOM 692 N N . GLN A 1 84 ? 5.003 -1.344 -7.233 1.00 92.44 84 GLN A N 1
ATOM 693 C CA . GLN A 1 84 ? 6.357 -0.783 -7.222 1.00 92.44 84 GLN A CA 1
ATOM 694 C C . GLN A 1 84 ? 7.400 -1.791 -7.729 1.00 92.44 84 GLN A C 1
ATOM 696 O O . GLN A 1 84 ? 8.289 -1.422 -8.495 1.00 92.44 84 GLN A O 1
ATOM 701 N N . GLY A 1 85 ? 7.273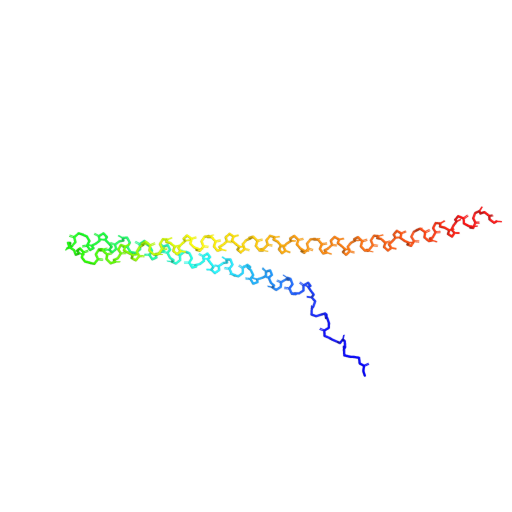 -3.069 -7.363 1.00 93.56 85 GLY A N 1
ATOM 702 C CA . GLY A 1 85 ? 8.109 -4.146 -7.896 1.00 93.56 85 GLY A CA 1
ATOM 703 C C . GLY A 1 85 ? 8.011 -4.249 -9.419 1.00 93.56 85 GLY A C 1
ATOM 704 O O . GLY A 1 85 ? 9.029 -4.188 -10.107 1.00 93.56 85 GLY A O 1
ATOM 705 N N . VAL A 1 86 ? 6.788 -4.291 -9.958 1.00 91.75 86 VAL A N 1
ATOM 706 C CA . VAL A 1 86 ? 6.542 -4.322 -11.413 1.00 91.75 86 VAL A CA 1
ATOM 707 C C . VAL A 1 86 ? 7.132 -3.090 -12.104 1.00 91.75 86 VAL A C 1
ATOM 709 O O . VAL A 1 86 ? 7.774 -3.206 -13.150 1.00 91.75 86 VAL A O 1
ATOM 712 N N . ARG A 1 87 ? 6.985 -1.903 -11.505 1.00 89.94 87 ARG A N 1
ATOM 713 C CA . ARG A 1 87 ? 7.582 -0.661 -12.013 1.00 89.94 87 ARG A CA 1
ATOM 714 C C . ARG A 1 87 ? 9.106 -0.749 -12.117 1.00 89.94 87 ARG A C 1
ATOM 716 O O . ARG A 1 87 ? 9.682 -0.291 -13.109 1.00 89.94 87 ARG A O 1
ATOM 723 N N . ASN A 1 88 ? 9.753 -1.317 -11.103 1.00 91.75 88 ASN A N 1
ATOM 724 C CA . ASN A 1 88 ? 11.202 -1.489 -11.075 1.00 91.75 88 ASN A CA 1
ATOM 725 C C . ASN A 1 88 ? 11.650 -2.480 -12.155 1.00 91.75 88 ASN A C 1
ATOM 727 O O . ASN A 1 88 ? 12.549 -2.158 -12.931 1.00 91.75 88 ASN A O 1
ATOM 731 N N . SER A 1 89 ? 10.968 -3.622 -12.283 1.00 89.50 89 SER A N 1
ATOM 732 C CA . SER A 1 89 ? 11.222 -4.600 -13.349 1.00 89.50 89 SER A CA 1
ATOM 733 C C . SER A 1 89 ? 11.063 -3.989 -14.742 1.00 89.50 89 SER A C 1
ATOM 735 O O . SER A 1 89 ? 11.904 -4.205 -15.611 1.00 89.50 89 SER A O 1
ATOM 737 N N . MET A 1 90 ? 10.038 -3.162 -14.953 1.00 87.38 90 MET A N 1
ATOM 738 C CA . MET A 1 90 ? 9.830 -2.482 -16.231 1.00 87.38 90 MET A CA 1
ATOM 739 C C . MET A 1 90 ? 10.912 -1.432 -16.519 1.00 87.38 90 MET A C 1
ATOM 741 O O . MET A 1 90 ? 11.367 -1.298 -17.654 1.00 87.38 90 MET A O 1
ATOM 745 N N . THR A 1 91 ? 11.369 -0.711 -15.492 1.00 87.25 91 THR A N 1
ATOM 746 C CA . THR A 1 91 ? 12.486 0.240 -15.617 1.00 87.25 91 THR A CA 1
ATOM 747 C C . THR A 1 91 ? 13.784 -0.481 -15.982 1.00 87.25 91 THR A C 1
ATOM 749 O O . THR A 1 91 ? 14.512 -0.028 -16.866 1.00 87.25 91 THR A O 1
ATOM 752 N N . LEU A 1 92 ? 14.050 -1.628 -15.351 1.00 88.62 92 LEU A N 1
ATOM 753 C CA . LEU A 1 92 ? 15.191 -2.480 -15.675 1.00 88.62 92 LEU A CA 1
ATOM 754 C C . LEU A 1 92 ? 15.116 -2.984 -17.121 1.00 88.62 92 LEU A C 1
ATOM 756 O O . LEU A 1 92 ? 16.083 -2.831 -17.865 1.00 88.62 92 LEU A O 1
ATOM 760 N N . ALA A 1 93 ? 13.963 -3.509 -17.542 1.00 86.94 93 ALA A N 1
ATOM 761 C CA . ALA A 1 93 ? 13.750 -3.983 -18.908 1.00 86.94 93 ALA A CA 1
ATOM 762 C C . ALA A 1 93 ? 13.989 -2.873 -19.948 1.00 86.94 93 ALA A C 1
ATOM 764 O O . ALA A 1 93 ? 14.676 -3.092 -20.946 1.00 86.94 93 ALA A O 1
ATOM 765 N N . ALA A 1 94 ? 13.501 -1.655 -19.688 1.00 84.62 94 ALA A N 1
ATOM 766 C CA . ALA A 1 94 ? 13.733 -0.505 -20.560 1.00 84.62 94 ALA A CA 1
ATOM 767 C C . ALA A 1 94 ? 15.225 -0.124 -20.655 1.00 84.62 94 ALA A C 1
ATOM 769 O O . ALA A 1 94 ? 15.712 0.208 -21.738 1.00 84.62 94 ALA A O 1
ATOM 770 N N . SER A 1 95 ? 15.964 -0.181 -19.543 1.00 84.56 95 SER A N 1
ATOM 771 C CA . SER A 1 95 ? 17.413 0.066 -19.520 1.00 84.56 95 SER A CA 1
ATOM 772 C C . SER A 1 95 ? 18.192 -1.017 -20.269 1.00 84.56 95 SER A C 1
ATOM 774 O O . SER A 1 95 ? 19.062 -0.688 -21.075 1.00 84.56 95 SER A O 1
ATOM 776 N N . GLN A 1 96 ? 17.832 -2.290 -20.080 1.00 86.00 96 GLN A N 1
ATOM 777 C CA . GLN A 1 96 ? 18.428 -3.411 -20.808 1.00 86.00 96 GLN A CA 1
ATOM 778 C C . GLN A 1 96 ? 18.199 -3.272 -22.316 1.00 86.00 96 GLN A C 1
ATOM 780 O O . GLN A 1 96 ? 19.126 -3.441 -23.105 1.00 86.00 96 GLN A O 1
ATOM 785 N N . GLN A 1 97 ? 16.990 -2.892 -22.733 1.00 86.12 97 GLN A N 1
ATOM 786 C CA . GLN A 1 97 ? 16.679 -2.688 -24.145 1.00 86.12 97 GLN A CA 1
ATOM 787 C C . GLN A 1 97 ? 17.491 -1.538 -24.758 1.00 86.12 97 GLN A C 1
ATOM 789 O O . GLN A 1 97 ? 17.988 -1.672 -25.877 1.00 86.12 97 GLN A O 1
ATOM 794 N N . LYS A 1 98 ? 17.680 -0.427 -24.032 1.00 84.31 98 LYS A N 1
ATOM 795 C CA . LYS A 1 98 ? 18.569 0.661 -24.472 1.00 84.31 98 LYS A CA 1
ATOM 796 C C . LYS A 1 98 ? 20.016 0.192 -24.600 1.00 84.31 98 LYS A C 1
ATOM 798 O O . LYS A 1 98 ? 20.649 0.493 -25.605 1.00 84.31 98 LYS A O 1
ATOM 803 N N . MET A 1 99 ? 20.519 -0.571 -23.628 1.00 84.44 99 MET A N 1
ATOM 804 C CA . MET A 1 99 ? 21.871 -1.131 -23.675 1.00 84.44 99 MET A CA 1
ATOM 805 C C . MET A 1 99 ? 22.057 -2.019 -24.908 1.00 84.44 99 MET A C 1
ATOM 807 O O . MET A 1 99 ? 23.017 -1.829 -25.643 1.00 84.44 99 MET A O 1
ATOM 811 N N . VAL A 1 100 ? 21.107 -2.913 -25.198 1.00 87.12 100 VAL A N 1
ATOM 812 C CA . VAL A 1 100 ? 21.136 -3.762 -26.403 1.00 87.12 100 VAL A CA 1
ATOM 813 C C . VAL A 1 100 ? 21.157 -2.919 -27.683 1.00 87.12 100 VAL A C 1
ATOM 815 O O . VAL A 1 100 ? 21.939 -3.200 -28.589 1.00 87.12 100 VAL A O 1
ATOM 818 N N . GLN A 1 101 ? 20.354 -1.851 -27.759 1.00 87.19 101 GLN A N 1
ATOM 819 C CA . GLN A 1 101 ? 20.364 -0.928 -28.902 1.00 87.19 101 GLN A CA 1
ATOM 820 C C . GLN A 1 101 ? 21.718 -0.217 -29.060 1.00 87.19 101 GLN A C 1
ATOM 822 O O . GLN A 1 101 ? 22.250 -0.150 -30.169 1.00 87.19 101 GLN A O 1
ATOM 827 N N . SER A 1 102 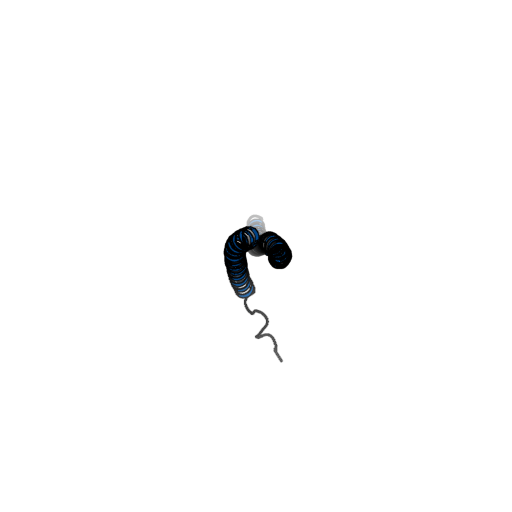? 22.303 0.273 -27.964 1.00 86.25 102 SER A N 1
ATOM 828 C CA . SER A 1 102 ? 23.626 0.906 -27.966 1.00 86.25 102 SER A CA 1
ATOM 829 C C . SER A 1 102 ? 24.734 -0.078 -28.344 1.00 86.25 102 SER A C 1
ATOM 831 O O . SER A 1 102 ? 25.566 0.245 -29.186 1.00 86.25 102 SER A O 1
ATOM 833 N N . MET A 1 103 ? 24.719 -1.295 -27.795 1.00 87.94 103 MET A N 1
ATOM 834 C CA . MET A 1 103 ? 25.683 -2.348 -28.125 1.00 87.94 103 MET A CA 1
ATOM 835 C C . MET A 1 103 ? 25.583 -2.769 -29.590 1.00 87.94 103 MET A C 1
ATOM 837 O O . MET A 1 103 ? 26.610 -2.964 -30.231 1.00 87.94 103 MET A O 1
ATOM 841 N N . ALA A 1 104 ? 24.377 -2.838 -30.160 1.00 89.88 104 ALA A N 1
ATOM 842 C CA . ALA A 1 104 ? 24.202 -3.081 -31.590 1.00 89.88 104 ALA A CA 1
ATOM 843 C C . ALA A 1 104 ? 24.805 -1.949 -32.444 1.00 89.88 104 ALA A C 1
ATOM 845 O O . ALA A 1 104 ? 25.400 -2.212 -33.489 1.00 89.88 104 ALA A O 1
ATOM 846 N N . GLY A 1 105 ? 24.689 -0.692 -32.000 1.00 89.88 105 GLY A N 1
ATOM 847 C CA . GLY A 1 105 ? 25.343 0.456 -32.635 1.00 89.88 105 GLY A CA 1
ATOM 848 C C . GLY A 1 105 ? 26.872 0.385 -32.561 1.00 89.88 105 GLY A C 1
ATOM 849 O O . GLY A 1 105 ? 27.538 0.528 -33.586 1.00 89.88 105 GLY A O 1
ATOM 850 N N . ILE A 1 106 ? 27.417 0.092 -31.376 1.00 84.88 106 ILE A N 1
ATOM 851 C CA . ILE A 1 106 ? 28.861 -0.072 -31.147 1.00 84.88 106 ILE A CA 1
ATOM 852 C C . ILE A 1 106 ? 29.404 -1.240 -31.971 1.00 84.88 106 ILE A C 1
ATOM 854 O O . ILE A 1 106 ? 30.401 -1.081 -32.662 1.00 84.88 106 ILE A O 1
ATOM 858 N N . SER A 1 107 ? 28.729 -2.390 -31.968 1.00 87.06 107 SER A N 1
ATOM 859 C CA . SER A 1 107 ? 29.129 -3.567 -32.745 1.00 87.06 107 SER A CA 1
ATOM 860 C C . SER A 1 107 ? 29.163 -3.270 -34.248 1.00 87.06 107 SER A C 1
ATOM 862 O O . SER A 1 107 ? 30.135 -3.613 -34.919 1.00 87.06 107 SER A O 1
ATOM 864 N N . LYS A 1 108 ? 28.171 -2.540 -34.778 1.00 89.81 108 LYS A N 1
ATOM 865 C CA . LYS A 1 108 ? 28.194 -2.076 -36.176 1.00 89.81 108 LYS A CA 1
ATOM 866 C C . LYS A 1 108 ? 29.360 -1.127 -36.459 1.00 89.81 108 LYS A C 1
ATOM 868 O O . LYS A 1 108 ? 29.969 -1.236 -37.520 1.00 89.81 108 LYS A O 1
ATOM 873 N N . ALA A 1 109 ? 29.661 -0.196 -35.553 1.00 87.69 109 ALA A N 1
ATOM 874 C CA . ALA A 1 109 ? 30.781 0.733 -35.710 1.00 87.69 109 ALA A CA 1
ATOM 875 C C . ALA A 1 109 ? 32.134 0.005 -35.662 1.00 87.69 109 ALA A C 1
ATOM 877 O O . ALA A 1 109 ? 32.964 0.208 -36.542 1.00 87.69 109 ALA A O 1
ATOM 878 N N . MET A 1 110 ? 32.310 -0.909 -34.707 1.00 85.50 110 MET A N 1
ATOM 879 C CA . MET A 1 110 ? 33.492 -1.767 -34.580 1.00 85.50 110 MET A CA 1
ATOM 880 C C . MET A 1 110 ? 33.683 -2.652 -35.814 1.00 85.50 110 MET A C 1
ATOM 882 O O . MET A 1 110 ? 34.793 -2.749 -36.319 1.00 85.50 110 MET A O 1
ATOM 886 N N . GLY A 1 111 ? 32.609 -3.236 -36.357 1.00 89.75 111 GLY A N 1
ATOM 887 C CA . GLY A 1 111 ? 32.676 -4.015 -37.597 1.00 89.75 111 GLY A CA 1
ATOM 888 C C . GLY A 1 111 ? 33.119 -3.180 -38.802 1.00 89.75 111 GLY A C 1
ATOM 889 O O . GLY A 1 111 ? 33.949 -3.626 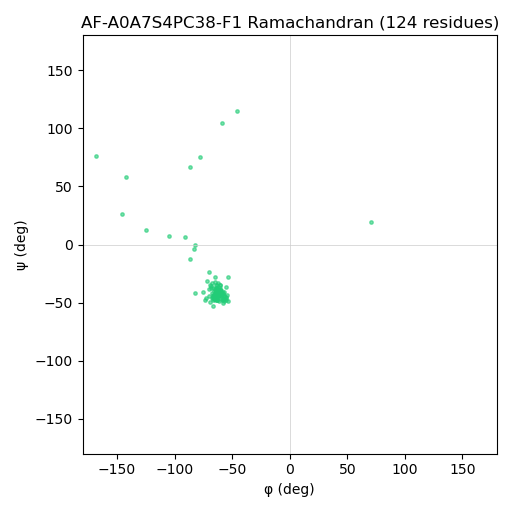-39.590 1.00 89.75 111 GLY A O 1
ATOM 890 N N . LYS A 1 112 ? 32.623 -1.940 -38.925 1.00 87.75 112 LYS A N 1
ATOM 891 C CA . LYS A 1 112 ? 33.084 -1.000 -39.962 1.00 87.75 112 LYS A CA 1
ATOM 892 C C . LYS A 1 112 ? 34.550 -0.610 -39.774 1.00 87.75 112 LYS A C 1
ATOM 894 O O . LYS A 1 112 ? 35.282 -0.571 -40.754 1.00 87.75 112 LYS A O 1
ATOM 899 N N . MET A 1 113 ? 34.970 -0.353 -38.536 1.00 82.19 113 MET A N 1
ATOM 900 C CA . MET A 1 113 ? 36.356 -0.019 -38.203 1.00 82.19 113 MET A CA 1
ATOM 901 C C . MET A 1 113 ? 37.300 -1.186 -38.510 1.00 82.19 113 MET A C 1
ATOM 903 O O . MET A 1 113 ? 38.354 -0.963 -39.093 1.00 82.19 113 MET A O 1
ATOM 907 N N . ASN A 1 114 ? 36.895 -2.424 -38.207 1.00 81.75 114 ASN A N 1
ATOM 908 C CA . ASN A 1 114 ? 37.669 -3.617 -38.547 1.00 81.75 114 ASN A CA 1
ATOM 909 C C . ASN A 1 114 ? 37.820 -3.774 -40.069 1.00 81.75 114 ASN A C 1
ATOM 911 O O . ASN A 1 114 ? 38.928 -3.915 -40.571 1.00 81.75 114 ASN A O 1
ATOM 915 N N . ALA A 1 115 ? 36.721 -3.636 -40.818 1.00 81.88 115 ALA A N 1
ATOM 916 C CA . ALA A 1 115 ? 36.748 -3.718 -42.279 1.00 81.88 115 ALA A CA 1
ATOM 917 C C . ALA A 1 115 ? 37.557 -2.586 -42.943 1.00 81.88 115 ALA A C 1
ATOM 919 O O . ALA A 1 115 ? 38.060 -2.751 -44.054 1.00 81.88 115 ALA A O 1
ATOM 920 N N . GLN A 1 116 ? 37.655 -1.417 -42.305 1.00 77.19 116 GLN A N 1
ATOM 921 C CA . GLN A 1 116 ? 38.444 -0.293 -42.805 1.00 77.19 116 GLN A CA 1
ATOM 922 C C . GLN A 1 116 ? 39.930 -0.439 -42.453 1.00 77.19 116 GLN A C 1
ATOM 924 O O . GLN A 1 116 ? 40.771 -0.246 -43.326 1.00 77.19 116 GLN A O 1
ATOM 929 N N . GLY A 1 117 ? 40.250 -0.883 -41.236 1.00 78.88 117 GLY A N 1
ATOM 930 C CA . GLY A 1 117 ? 41.617 -1.216 -40.833 1.00 78.88 117 GLY A CA 1
ATOM 931 C C . GLY A 1 117 ? 42.229 -2.341 -41.675 1.00 78.88 117 GLY A C 1
ATOM 932 O O . GLY A 1 117 ? 43.386 -2.240 -42.072 1.00 78.88 117 GLY A O 1
ATOM 933 N N . GLU A 1 118 ? 41.448 -3.368 -42.033 1.00 70.19 118 GLU A N 1
ATOM 934 C CA . GLU A 1 118 ? 41.884 -4.424 -42.964 1.00 70.19 118 GLU A CA 1
ATOM 935 C C . GLU A 1 118 ? 42.215 -3.866 -44.360 1.00 70.19 118 GLU A C 1
ATOM 937 O O . GLU A 1 118 ? 43.222 -4.244 -44.959 1.00 70.19 118 GLU A O 1
ATOM 942 N N . LYS A 1 119 ? 41.417 -2.916 -44.870 1.00 66.44 119 LYS A N 1
ATOM 943 C CA . LYS A 1 119 ? 41.676 -2.259 -46.164 1.00 66.44 119 LYS A CA 1
ATOM 944 C C . LYS A 1 119 ? 42.924 -1.377 -46.137 1.00 66.44 119 LYS A C 1
ATOM 946 O O . LYS A 1 119 ? 43.698 -1.401 -47.088 1.00 66.44 119 LYS A O 1
ATOM 951 N N . GLU A 1 120 ? 43.129 -0.620 -45.063 1.00 67.62 120 GLU A N 1
ATOM 952 C CA . GLU A 1 120 ? 44.312 0.232 -44.888 1.00 67.62 120 GLU A CA 1
ATOM 953 C C . GLU A 1 120 ? 45.591 -0.597 -44.682 1.00 67.62 120 GLU A C 1
ATOM 955 O O . GLU A 1 120 ? 46.650 -0.235 -45.192 1.00 67.62 120 GLU A O 1
ATOM 960 N N . GLY A 1 121 ? 45.495 -1.743 -44.000 1.00 67.94 121 GLY A N 1
ATOM 961 C CA . GLY A 1 121 ? 46.591 -2.705 -43.874 1.00 67.94 121 GLY A CA 1
ATOM 962 C C . GLY A 1 121 ? 46.998 -3.323 -45.215 1.00 67.94 121 GLY A C 1
ATOM 963 O O . GLY A 1 121 ? 48.189 -3.432 -45.499 1.00 67.94 121 GLY A O 1
ATOM 964 N N . PHE A 1 122 ? 46.029 -3.655 -46.074 1.00 57.75 122 PHE A N 1
ATOM 965 C CA . PHE A 1 122 ? 46.296 -4.190 -47.415 1.00 57.75 122 PHE A CA 1
ATOM 966 C C . PHE A 1 122 ? 46.938 -3.146 -48.348 1.00 57.75 122 PHE A C 1
ATOM 968 O O . PHE A 1 122 ? 47.833 -3.474 -49.121 1.00 57.75 122 PHE A O 1
ATOM 975 N N . GLN A 1 123 ? 46.541 -1.873 -48.228 1.00 57.31 123 GLN A N 1
ATOM 976 C CA . GLN A 1 123 ? 47.125 -0.758 -48.990 1.00 57.31 123 GLN A CA 1
ATOM 977 C C . GLN A 1 123 ? 48.561 -0.404 -48.582 1.00 57.31 123 GLN A C 1
ATOM 979 O O . GLN A 1 123 ? 49.278 0.182 -49.382 1.00 57.31 123 GLN A O 1
ATOM 984 N N . ARG A 1 124 ? 48.990 -0.731 -47.356 1.00 57.72 124 ARG A N 1
ATOM 985 C CA . ARG A 1 124 ? 50.369 -0.494 -46.886 1.00 57.72 124 ARG A CA 1
ATOM 986 C C . ARG A 1 124 ? 51.345 -1.620 -47.239 1.00 57.72 124 ARG A C 1
ATOM 988 O O . ARG A 1 124 ? 52.545 -1.442 -47.061 1.00 57.72 124 ARG A O 1
ATOM 995 N N . LEU A 1 125 ? 50.835 -2.770 -47.682 1.00 55.69 125 LEU A N 1
ATOM 996 C CA . LEU A 1 125 ? 51.616 -3.952 -48.069 1.00 55.69 125 LEU A CA 1
ATOM 997 C C . LEU A 1 125 ? 51.694 -4.153 -49.597 1.00 55.69 125 LEU A C 1
ATOM 999 O O . LEU A 1 125 ? 52.196 -5.184 -50.037 1.00 55.69 125 LEU A O 1
ATOM 1003 N N . SER A 1 126 ? 51.208 -3.191 -50.390 1.00 45.00 126 SER A N 1
ATOM 1004 C CA . SER A 1 126 ? 51.349 -3.126 -51.858 1.00 45.00 126 SER A CA 1
ATOM 1005 C C . SER A 1 126 ? 52.219 -1.937 -52.246 1.00 45.00 126 SER A C 1
ATOM 1007 O O . SER A 1 126 ? 52.956 -2.061 -53.246 1.00 45.00 126 SER A O 1
#

Radius of gyration: 29.95 Å; Cα contacts (8 Å, |Δi|>4): 43; chains: 1; bounding box: 77×16×78 Å

Secondary structure (DSSP, 8-state):
----SSS-S-HHHHHHHHHHHHHHHHHHHHHHHHHHHHHHHHHHHHHHHHHHTT-HHHHHHHHHHHHHHHHHHHHHHHHHHHHHHHHHHHHHHHHHHHHHHHHHHHHHHHHHHHHHHHHHHHHH--

InterPro domains:
  IPR005024 Snf7 family [PF03357] (19-116)
  IPR005024 Snf7 family [PTHR10476] (3-118)

Organism: Guillardia theta (NCBI:txid55529)